Protein AF-A0A5S9MAK8-F1 (afdb_monomer_lite)

Organism: Bacillus safensis (NCBI:txid561879)

Radius of gyration: 15.38 Å; chains: 1; bounding box: 28×31×50 Å

pLDDT: mean 77.74, std 14.1, range [33.72, 92.75]

Sequence (115 aa):
MSEKSPFPVVMGQVLVILVSEKLKKEVGMIDLMNYIYRDPIIGSRQVFAIVGGEVEELLYTKMNQTNLNIGVYLSDLLAQNMRNGNEPVTNQHIFMNQMMAKGVDAYLPYKKKNK

InterPro domains:
  IPR008844 Spore germination GerAC-like [PTHR35789] (2-115)
  IPR057336 Spore germination protein, N-terminal domain [PF25198] (1-110)

Secondary structure (DSSP, 8-state):
-----SS----S---EEEEEHHHHHHH-HHHHHHHHHT-TTS-S--EEEEEES-HHHHHT---TT----HHHHHHHHHHHHHHHSSSPP--HHHHHHHHHSTT------EEE---

Foldseek 3Di:
DDPDPPDDDDPQAQAAAEAEPVNCVPQNDVRVLVVQVPDPSHDFFHAYEYEDDDPVCLCPVDPVDDPDRSSVVVSVVSVCCCVPHPDPDDTSNRQNCQVPDPPHDGDHHYDYDDD

Structure (mmCIF, N/CA/C/O backbone):
data_AF-A0A5S9MAK8-F1
#
_entry.id   AF-A0A5S9MAK8-F1
#
loop_
_atom_site.group_PDB
_atom_site.id
_atom_site.type_symbol
_atom_site.label_atom_id
_atom_site.label_alt_id
_atom_site.label_comp_id
_atom_site.label_asym_id
_atom_site.label_entity_id
_atom_site.label_seq_id
_atom_site.pdbx_PDB_ins_code
_atom_site.Cartn_x
_atom_site.Cartn_y
_atom_site.Cartn_z
_atom_site.occupancy
_atom_site.B_iso_or_equiv
_atom_site.auth_seq_id
_atom_site.auth_comp_id
_atom_site.auth_asym_id
_atom_site.auth_atom_id
_atom_site.pdbx_PDB_model_num
ATOM 1 N N . MET A 1 1 ? 1.329 18.737 34.991 1.00 36.53 1 MET A N 1
ATOM 2 C CA . MET A 1 1 ? 2.018 17.585 34.370 1.00 36.53 1 MET A CA 1
ATOM 3 C C . MET A 1 1 ? 1.609 17.574 32.909 1.00 36.53 1 MET A C 1
ATOM 5 O O . MET A 1 1 ? 0.419 17.587 32.645 1.00 36.53 1 MET A O 1
ATOM 9 N N . SER A 1 2 ? 2.554 17.721 31.981 1.00 33.72 2 SER A N 1
ATOM 10 C CA . SER A 1 2 ? 2.247 17.806 30.547 1.00 33.72 2 SER A CA 1
ATOM 11 C C . SER A 1 2 ? 1.863 16.414 30.042 1.00 33.72 2 SER A C 1
ATOM 13 O O . SER A 1 2 ? 2.690 15.504 30.108 1.00 33.72 2 SER A O 1
ATOM 15 N N . GLU A 1 3 ? 0.626 16.245 29.568 1.00 49.97 3 GLU A N 1
ATOM 16 C CA . GLU A 1 3 ? 0.235 15.114 28.720 1.00 49.97 3 GLU A CA 1
ATOM 17 C C . GLU A 1 3 ? 1.028 15.219 27.415 1.00 49.97 3 GLU A C 1
ATOM 19 O O . GLU A 1 3 ? 0.603 15.822 26.431 1.00 49.97 3 GLU A O 1
ATOM 24 N N . LYS A 1 4 ? 2.251 14.690 27.419 1.00 47.66 4 LYS A N 1
ATOM 25 C CA . LYS A 1 4 ? 2.957 14.430 26.174 1.00 47.66 4 LYS A CA 1
ATOM 26 C C . LYS A 1 4 ? 2.209 13.299 25.489 1.00 47.66 4 LYS A C 1
ATOM 28 O O . LYS A 1 4 ? 2.063 12.223 26.067 1.00 47.66 4 LYS A O 1
ATOM 33 N N . SER A 1 5 ? 1.743 13.562 24.269 1.00 42.03 5 SER A N 1
ATOM 34 C CA . SER A 1 5 ? 1.275 12.514 23.366 1.00 42.03 5 SER A CA 1
ATOM 35 C C . SER A 1 5 ? 2.279 11.352 23.405 1.00 42.03 5 SER A C 1
ATOM 37 O O . SER A 1 5 ? 3.474 11.599 23.216 1.00 42.03 5 SER A O 1
ATOM 39 N N . PRO A 1 6 ? 1.839 10.105 23.650 1.00 57.47 6 PRO A N 1
ATOM 40 C CA . PRO A 1 6 ? 2.729 8.944 23.657 1.00 57.47 6 PRO A CA 1
ATOM 41 C C . PRO A 1 6 ? 3.383 8.685 22.289 1.00 57.47 6 PRO A C 1
ATOM 43 O O . PRO A 1 6 ? 4.347 7.929 22.207 1.00 57.47 6 PRO A O 1
ATOM 46 N N . PHE A 1 7 ? 2.899 9.343 21.229 1.00 55.34 7 PHE A N 1
ATOM 47 C CA . PHE A 1 7 ? 3.430 9.263 19.871 1.00 55.34 7 PHE A CA 1
ATOM 48 C C . PHE A 1 7 ? 3.982 10.620 19.413 1.00 55.34 7 PHE A C 1
ATOM 50 O O . PHE A 1 7 ? 3.375 11.655 19.721 1.00 55.34 7 PHE A O 1
ATOM 57 N N . PRO A 1 8 ? 5.107 10.649 18.671 1.00 48.94 8 PRO A N 1
ATOM 58 C CA . PRO A 1 8 ? 5.640 11.888 18.119 1.00 48.94 8 PRO A CA 1
ATOM 59 C C . PRO A 1 8 ? 4.601 12.543 17.203 1.00 48.94 8 PRO A C 1
ATOM 61 O O . PRO A 1 8 ? 4.037 11.904 16.316 1.00 48.94 8 PRO A O 1
ATOM 64 N N . VAL A 1 9 ? 4.343 13.832 17.423 1.00 47.97 9 VAL A N 1
ATOM 65 C CA . VAL A 1 9 ? 3.462 14.627 16.564 1.00 47.97 9 VAL A CA 1
ATOM 66 C C . VAL A 1 9 ? 4.235 14.963 15.291 1.00 47.97 9 VAL A C 1
ATOM 68 O O . VAL A 1 9 ? 5.085 15.851 15.294 1.00 47.97 9 VAL A O 1
ATOM 71 N N . VAL A 1 10 ? 3.967 14.231 14.210 1.00 52.78 10 VAL A N 1
ATOM 72 C CA . VAL A 1 10 ? 4.543 14.499 12.886 1.00 52.78 10 VAL A CA 1
ATOM 73 C C . VAL A 1 10 ? 3.502 15.252 12.060 1.00 52.78 10 VAL A C 1
ATOM 75 O O . VAL A 1 10 ? 2.437 14.721 11.750 1.00 52.78 10 VAL A O 1
ATOM 78 N N . MET A 1 11 ? 3.770 16.519 11.749 1.00 46.34 11 MET A N 1
ATOM 79 C CA . MET A 1 11 ? 2.857 17.363 10.975 1.00 46.34 11 MET A CA 1
ATOM 80 C C . MET A 1 11 ? 2.839 16.928 9.497 1.00 46.34 11 MET A C 1
ATOM 82 O O . MET A 1 11 ? 3.875 16.930 8.840 1.00 46.34 11 MET A O 1
ATOM 86 N N . GLY A 1 12 ? 1.655 16.587 8.975 1.00 60.44 12 GLY A N 1
ATOM 87 C CA . GLY A 1 12 ? 1.329 16.625 7.539 1.00 60.44 12 GLY A CA 1
ATOM 88 C C . GLY A 1 12 ? 1.907 15.543 6.617 1.00 60.44 12 GLY A C 1
ATOM 89 O O . GLY A 1 12 ? 1.772 15.681 5.406 1.00 60.44 12 GLY A O 1
ATOM 90 N N . GLN A 1 13 ? 2.538 14.484 7.129 1.00 69.75 13 GLN A N 1
ATOM 91 C CA . GLN A 1 13 ? 3.126 13.437 6.281 1.00 69.75 13 GLN A CA 1
ATOM 92 C C . GLN A 1 13 ? 2.167 12.262 6.059 1.00 69.75 13 GLN A C 1
ATOM 94 O O . GLN A 1 13 ? 1.566 11.751 7.005 1.00 69.75 13 GLN A O 1
ATOM 99 N N . VAL A 1 14 ? 2.064 11.790 4.813 1.00 78.25 14 VAL A N 1
ATOM 100 C CA . VAL A 1 14 ? 1.408 10.510 4.505 1.00 78.25 14 VAL A CA 1
ATOM 101 C C . VAL A 1 14 ? 2.218 9.389 5.159 1.00 78.25 14 VAL A C 1
ATOM 103 O O . VAL A 1 14 ? 3.429 9.312 4.957 1.00 78.25 14 VAL A O 1
ATOM 106 N N . LEU A 1 15 ? 1.563 8.539 5.955 1.00 80.62 15 LEU A N 1
ATOM 107 C CA . LEU A 1 15 ? 2.210 7.443 6.696 1.00 80.62 15 LEU A CA 1
ATOM 108 C C . LEU A 1 15 ? 2.044 6.085 6.005 1.00 80.62 15 LEU A C 1
ATOM 110 O O . LEU A 1 15 ? 2.971 5.276 5.982 1.00 80.62 15 LEU A O 1
ATOM 114 N N . VAL A 1 16 ? 0.860 5.844 5.444 1.00 84.12 16 VAL A N 1
ATOM 115 C CA . VAL A 1 16 ? 0.480 4.583 4.809 1.00 84.12 16 VAL A CA 1
ATOM 116 C C . VAL A 1 16 ? -0.371 4.870 3.578 1.00 84.12 16 VAL A C 1
ATOM 118 O O . VAL A 1 16 ? -1.197 5.783 3.592 1.00 84.12 16 VAL A O 1
ATOM 121 N N . ILE A 1 17 ? -0.174 4.084 2.523 1.00 87.25 17 ILE A N 1
ATOM 122 C CA . ILE A 1 17 ? -1.004 4.101 1.320 1.00 87.25 17 ILE A CA 1
ATOM 123 C C . ILE A 1 17 ? -1.656 2.730 1.175 1.00 87.25 17 ILE A C 1
ATOM 125 O O . ILE A 1 17 ? -0.979 1.701 1.131 1.00 87.25 17 ILE A O 1
ATOM 129 N N . LEU A 1 18 ? -2.985 2.729 1.107 1.00 89.31 18 LEU A N 1
ATOM 130 C CA . LEU A 1 18 ? -3.799 1.530 0.958 1.00 89.31 18 LEU A CA 1
ATOM 131 C C . LEU A 1 18 ? -4.489 1.569 -0.399 1.00 89.31 18 LEU A C 1
ATOM 133 O O . LEU A 1 18 ? -5.236 2.500 -0.691 1.00 89.31 18 LEU A O 1
ATOM 137 N N . VAL A 1 19 ? -4.261 0.545 -1.213 1.00 89.88 19 VAL A N 1
ATOM 138 C CA . VAL A 1 19 ? -4.875 0.424 -2.538 1.00 89.88 19 VAL A CA 1
ATOM 139 C C . VAL A 1 19 ? -5.828 -0.757 -2.537 1.00 89.88 19 VAL A C 1
ATOM 141 O O . VAL A 1 19 ? -5.431 -1.881 -2.240 1.00 89.88 19 VAL A O 1
ATOM 144 N N . SER A 1 20 ? -7.092 -0.523 -2.883 1.00 92.19 20 SER A N 1
ATOM 145 C CA . SER A 1 20 ? -8.063 -1.610 -3.006 1.00 92.19 20 SER A CA 1
ATOM 146 C C . SER A 1 20 ? -7.707 -2.528 -4.176 1.00 92.19 20 SER A C 1
ATOM 148 O O . SER A 1 20 ? -7.203 -2.088 -5.214 1.00 92.19 20 SER A O 1
ATOM 150 N N . GLU A 1 21 ? -8.018 -3.819 -4.054 1.00 92.12 21 GLU A N 1
ATOM 151 C CA . GLU A 1 21 ? -7.871 -4.755 -5.175 1.00 92.12 21 GLU A CA 1
ATOM 152 C C . GLU A 1 21 ? -8.641 -4.314 -6.422 1.00 92.12 21 GLU A C 1
ATOM 154 O O . GLU A 1 21 ? -8.183 -4.555 -7.539 1.00 92.12 21 GLU A O 1
ATOM 159 N N . LYS A 1 22 ? -9.804 -3.681 -6.233 1.00 91.25 22 LYS A N 1
ATOM 160 C CA . LYS A 1 22 ? -10.614 -3.145 -7.326 1.00 91.25 22 LYS A CA 1
ATOM 161 C C . LYS A 1 22 ? -9.833 -2.083 -8.099 1.00 91.25 22 LYS A C 1
ATOM 163 O O . LYS A 1 22 ? -9.646 -2.233 -9.302 1.00 91.25 22 LYS A O 1
ATOM 168 N N . LEU A 1 23 ? -9.293 -1.084 -7.398 1.00 90.31 23 LEU A N 1
ATOM 169 C CA . LEU A 1 23 ? -8.528 -0.001 -8.014 1.00 90.31 23 LEU A CA 1
ATOM 170 C C . LEU A 1 23 ? -7.264 -0.528 -8.708 1.00 90.31 23 LEU A C 1
ATOM 172 O O . LEU A 1 23 ? -6.975 -0.143 -9.838 1.00 90.31 23 LEU A O 1
ATOM 176 N N . LYS A 1 24 ? -6.558 -1.477 -8.074 1.00 90.12 24 LYS A N 1
ATOM 177 C CA . LYS A 1 24 ? -5.422 -2.180 -8.689 1.00 90.12 24 LYS A CA 1
ATOM 178 C C . LYS A 1 24 ? -5.808 -2.833 -10.021 1.00 90.12 24 LYS A C 1
ATOM 180 O O . LYS A 1 24 ? -5.017 -2.784 -10.958 1.00 90.12 24 LYS A O 1
ATOM 185 N N . LYS A 1 25 ? -6.958 -3.511 -10.090 1.00 90.56 25 LYS A N 1
ATOM 186 C CA . LYS A 1 25 ? -7.403 -4.242 -11.291 1.00 90.56 25 LYS A CA 1
ATOM 187 C C . LYS A 1 25 ? -7.861 -3.306 -12.405 1.00 90.56 25 LYS A C 1
ATOM 189 O O . LYS A 1 25 ? -7.616 -3.609 -13.564 1.00 90.56 25 LYS A O 1
ATOM 194 N N . GLU A 1 26 ? -8.524 -2.209 -12.053 1.00 92.75 26 GLU A N 1
ATOM 195 C CA . GLU A 1 26 ? -9.093 -1.263 -13.020 1.00 92.75 26 GLU A CA 1
ATOM 196 C C . GLU A 1 26 ? -8.037 -0.334 -13.626 1.00 92.75 26 GLU A C 1
ATOM 198 O O . GLU A 1 26 ? -8.035 -0.123 -14.834 1.00 92.75 26 GLU A O 1
ATOM 203 N N . VAL A 1 27 ? -7.137 0.208 -12.799 1.00 89.62 27 VAL A N 1
ATOM 204 C CA . VAL A 1 27 ? -6.142 1.209 -13.226 1.00 89.62 27 VAL A CA 1
ATOM 205 C C . VAL A 1 27 ? -4.780 0.575 -13.510 1.00 89.62 27 VAL A C 1
ATOM 207 O O . VAL A 1 27 ? -4.022 1.079 -14.326 1.00 89.62 27 VAL A O 1
ATOM 210 N N . GLY A 1 28 ? -4.463 -0.549 -12.865 1.00 88.81 28 GLY A N 1
ATOM 211 C CA . GLY A 1 28 ? -3.141 -1.164 -12.944 1.00 88.81 28 GLY A CA 1
ATOM 212 C C . GLY A 1 28 ? -2.133 -0.518 -11.990 1.00 88.81 28 GLY A C 1
ATOM 213 O O . GLY A 1 28 ? -2.208 0.665 -11.653 1.00 88.81 28 GLY A O 1
ATOM 214 N N . MET A 1 29 ? -1.157 -1.305 -11.522 1.00 85.88 29 MET A N 1
ATOM 215 C CA . MET A 1 29 ? -0.206 -0.791 -10.529 1.00 85.88 29 MET A CA 1
ATOM 216 C C . MET A 1 29 ? 0.784 0.225 -11.085 1.00 85.88 29 MET A C 1
ATOM 218 O O . MET A 1 29 ? 1.174 1.125 -10.352 1.00 85.88 29 MET A O 1
ATOM 222 N N . ILE A 1 30 ? 1.186 0.108 -12.351 1.00 85.62 30 ILE A N 1
ATOM 223 C CA . ILE A 1 30 ? 2.170 1.028 -12.941 1.00 85.62 30 ILE A CA 1
ATOM 224 C C . ILE A 1 30 ? 1.599 2.449 -12.964 1.00 85.62 30 ILE A C 1
ATOM 226 O O . ILE A 1 30 ? 2.263 3.391 -12.534 1.00 85.62 30 ILE A O 1
ATOM 230 N N . ASP A 1 31 ? 0.348 2.596 -13.394 1.00 87.81 31 ASP A N 1
ATOM 231 C CA . ASP A 1 31 ? -0.299 3.900 -13.520 1.00 87.81 31 ASP A CA 1
ATOM 232 C C . ASP A 1 31 ? -0.618 4.519 -12.156 1.00 87.81 31 ASP A C 1
ATOM 234 O O . ASP A 1 31 ? -0.348 5.703 -11.938 1.00 87.81 31 ASP A O 1
ATOM 238 N N . LEU A 1 32 ? -1.076 3.708 -11.194 1.00 87.62 32 LEU A N 1
ATOM 239 C CA . LEU A 1 32 ? -1.244 4.147 -9.804 1.00 87.62 32 LEU A CA 1
ATOM 240 C C . LEU A 1 32 ? 0.076 4.642 -9.206 1.00 87.62 32 LEU A C 1
ATOM 242 O O . LEU A 1 32 ? 0.121 5.707 -8.590 1.00 87.62 32 LEU A O 1
ATOM 246 N N . MET A 1 33 ? 1.163 3.902 -9.417 1.00 81.12 33 MET A N 1
ATOM 247 C CA . MET A 1 33 ? 2.480 4.287 -8.921 1.00 81.12 33 MET A CA 1
ATOM 248 C C . MET A 1 33 ? 3.009 5.555 -9.587 1.00 81.12 33 MET A C 1
ATOM 250 O O . MET A 1 33 ? 3.567 6.410 -8.901 1.00 81.12 33 MET A O 1
ATOM 254 N N . ASN A 1 34 ? 2.805 5.717 -10.896 1.00 82.69 34 ASN A N 1
ATOM 255 C CA . ASN A 1 34 ? 3.185 6.929 -11.618 1.00 82.69 34 ASN A CA 1
ATOM 256 C C . ASN A 1 34 ? 2.461 8.172 -11.088 1.00 82.69 34 ASN A C 1
ATOM 258 O O . ASN A 1 34 ? 3.070 9.238 -11.017 1.00 82.69 34 ASN A O 1
ATOM 262 N N . TYR A 1 35 ? 1.188 8.044 -10.703 1.00 82.94 35 TYR A N 1
ATOM 263 C CA . TYR A 1 35 ? 0.439 9.135 -10.081 1.00 82.94 35 TYR A CA 1
ATOM 264 C C . TYR A 1 35 ? 1.003 9.488 -8.699 1.00 82.94 35 TYR A C 1
ATOM 266 O O . TYR A 1 35 ? 1.342 10.640 -8.442 1.00 82.94 35 TYR A O 1
ATOM 274 N N . ILE A 1 36 ? 1.182 8.483 -7.838 1.00 80.00 36 ILE A N 1
ATOM 275 C CA . ILE A 1 36 ? 1.638 8.659 -6.451 1.00 80.00 36 ILE A CA 1
ATOM 276 C C . ILE A 1 36 ? 3.067 9.213 -6.392 1.00 80.00 36 ILE A C 1
ATOM 278 O O . ILE A 1 36 ? 3.364 10.075 -5.575 1.00 80.00 36 ILE A O 1
ATOM 282 N N . TYR A 1 37 ? 3.958 8.754 -7.273 1.00 75.12 37 TYR A N 1
ATOM 283 C CA . TYR A 1 37 ? 5.353 9.200 -7.301 1.00 75.12 37 TYR A CA 1
ATOM 284 C C . TYR A 1 37 ? 5.521 10.653 -7.772 1.00 75.12 37 TYR A C 1
ATOM 286 O O . TYR A 1 37 ? 6.526 11.291 -7.470 1.00 75.12 37 TYR A O 1
ATOM 294 N N . ARG A 1 38 ? 4.555 11.182 -8.532 1.00 77.06 38 ARG A N 1
ATOM 295 C CA . ARG A 1 38 ? 4.580 12.570 -9.014 1.00 77.06 38 ARG A CA 1
ATOM 296 C C . ARG A 1 38 ? 4.066 13.572 -7.983 1.00 77.06 38 ARG A C 1
ATOM 298 O O . ARG A 1 38 ? 4.245 14.768 -8.200 1.00 77.06 38 ARG A O 1
ATOM 305 N N . ASP A 1 39 ? 3.447 13.113 -6.896 1.00 72.81 39 ASP A N 1
ATOM 306 C CA . ASP A 1 39 ? 2.947 13.983 -5.835 1.00 72.81 39 ASP A CA 1
ATOM 307 C C . ASP A 1 39 ? 4.070 14.313 -4.827 1.00 72.81 39 ASP A C 1
ATOM 309 O O . ASP A 1 39 ? 4.513 13.432 -4.086 1.00 72.81 39 ASP A O 1
ATOM 313 N N . PRO A 1 40 ? 4.540 15.573 -4.757 1.00 63.06 40 PRO A N 1
ATOM 314 C CA . PRO A 1 40 ? 5.637 15.965 -3.872 1.00 63.06 40 PRO A CA 1
ATOM 315 C C . PRO A 1 40 ? 5.271 15.932 -2.378 1.00 63.06 40 PRO A C 1
ATOM 317 O O . PRO A 1 40 ? 6.162 16.031 -1.534 1.00 63.06 40 PRO A O 1
ATOM 320 N N . ILE A 1 41 ? 3.985 15.810 -2.031 1.00 63.69 41 ILE A N 1
ATOM 321 C CA . ILE A 1 41 ? 3.507 15.697 -0.644 1.00 63.69 41 ILE A CA 1
ATOM 322 C C . ILE A 1 41 ? 3.740 14.271 -0.113 1.00 63.69 41 ILE A C 1
ATOM 324 O O . ILE A 1 41 ? 3.893 14.049 1.094 1.00 63.69 41 ILE 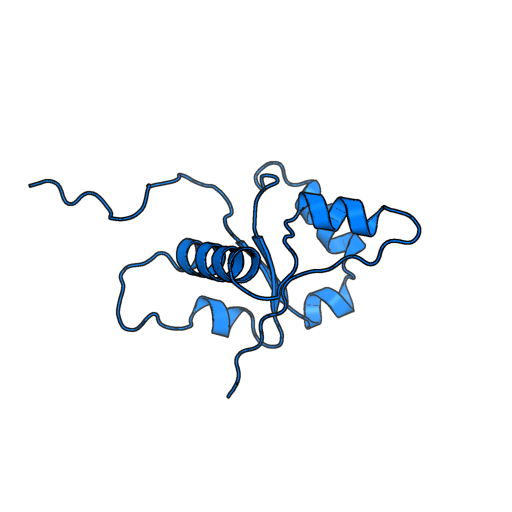A O 1
ATOM 328 N N . ILE A 1 42 ? 3.820 13.293 -1.015 1.00 67.75 42 ILE A N 1
ATOM 329 C CA . ILE A 1 42 ? 4.031 11.886 -0.700 1.00 67.75 42 ILE A CA 1
ATOM 330 C C . ILE A 1 42 ? 5.545 11.619 -0.675 1.00 67.75 42 ILE A C 1
ATOM 332 O O . ILE A 1 42 ? 6.205 11.516 -1.703 1.00 67.75 42 ILE A O 1
ATOM 336 N N . GLY A 1 43 ? 6.133 11.537 0.526 1.00 64.88 43 GLY A N 1
ATOM 337 C CA . GLY A 1 43 ? 7.552 11.169 0.702 1.00 64.88 43 GLY A CA 1
ATOM 338 C C . GLY A 1 43 ? 7.895 9.761 0.168 1.00 64.88 43 GLY A C 1
ATOM 339 O O . GLY A 1 43 ? 7.034 9.046 -0.306 1.00 64.88 43 GLY A O 1
ATOM 340 N N . SER A 1 44 ? 9.133 9.282 0.284 1.00 62.44 44 SER A N 1
ATOM 341 C CA . SER A 1 44 ? 9.524 7.980 -0.308 1.00 62.44 44 SER A CA 1
ATOM 342 C C . SER A 1 44 ? 9.431 6.765 0.630 1.00 62.44 44 SER A C 1
ATOM 344 O O . SER A 1 44 ? 9.720 5.639 0.220 1.00 62.44 44 SER A O 1
ATOM 346 N N . ARG A 1 45 ? 9.076 6.978 1.904 1.00 67.38 45 ARG A N 1
ATOM 347 C CA . ARG A 1 45 ? 9.159 5.962 2.973 1.00 67.38 45 ARG A CA 1
ATOM 348 C C . ARG A 1 45 ? 7.807 5.456 3.472 1.00 67.38 45 ARG A C 1
ATOM 350 O O . ARG A 1 45 ? 7.786 4.772 4.494 1.00 67.38 45 ARG A O 1
ATOM 357 N N . GLN A 1 46 ? 6.695 5.777 2.806 1.00 75.25 46 GLN A N 1
ATOM 358 C CA . GLN A 1 46 ? 5.415 5.228 3.254 1.00 75.25 46 GLN A CA 1
ATOM 359 C C . GLN A 1 46 ? 5.376 3.732 3.054 1.00 75.25 46 GLN A C 1
ATOM 361 O O . GLN A 1 46 ? 5.927 3.175 2.094 1.00 75.25 46 GLN A O 1
ATOM 366 N N . VAL A 1 47 ? 4.657 3.101 3.968 1.00 75.12 47 VAL A N 1
ATOM 367 C CA . VAL A 1 47 ? 4.299 1.710 3.805 1.00 75.12 47 VAL A CA 1
A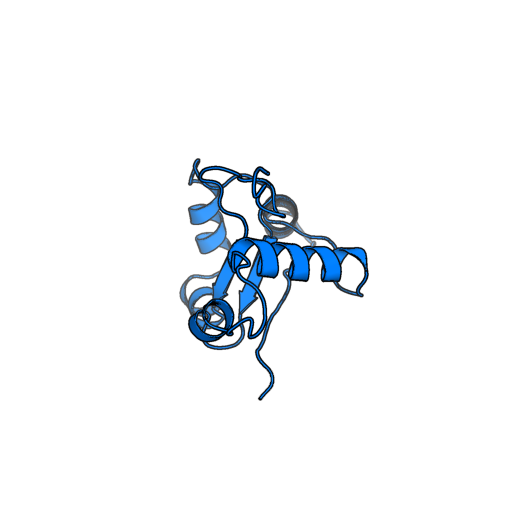TOM 368 C C . VAL A 1 47 ? 3.122 1.629 2.840 1.00 75.12 47 VAL A C 1
ATOM 370 O O . VAL A 1 47 ? 2.145 2.367 2.963 1.00 75.12 47 VAL A O 1
ATOM 373 N N . PHE A 1 48 ? 3.243 0.752 1.852 1.00 85.31 48 PHE A N 1
ATOM 374 C CA . PHE A 1 48 ? 2.265 0.576 0.787 1.00 85.31 48 PHE A CA 1
ATOM 375 C C . PHE A 1 48 ? 1.669 -0.825 0.895 1.00 85.31 48 PHE A C 1
ATOM 377 O O . PHE A 1 48 ? 2.420 -1.784 1.060 1.00 85.31 48 PHE A O 1
ATOM 384 N N . ALA A 1 49 ? 0.346 -0.962 0.811 1.00 88.88 49 ALA A N 1
ATOM 385 C CA . ALA A 1 49 ? -0.313 -2.264 0.893 1.00 88.88 49 ALA A CA 1
ATOM 386 C C . ALA A 1 49 ? -1.531 -2.364 -0.031 1.00 88.88 49 ALA A C 1
ATOM 388 O O . ALA A 1 49 ? -2.263 -1.395 -0.240 1.00 88.88 49 ALA A O 1
ATOM 389 N N . ILE A 1 50 ? -1.773 -3.572 -0.543 1.00 91.12 50 ILE A N 1
ATOM 390 C CA . ILE A 1 50 ? -3.001 -3.921 -1.255 1.00 91.12 50 ILE A CA 1
ATOM 391 C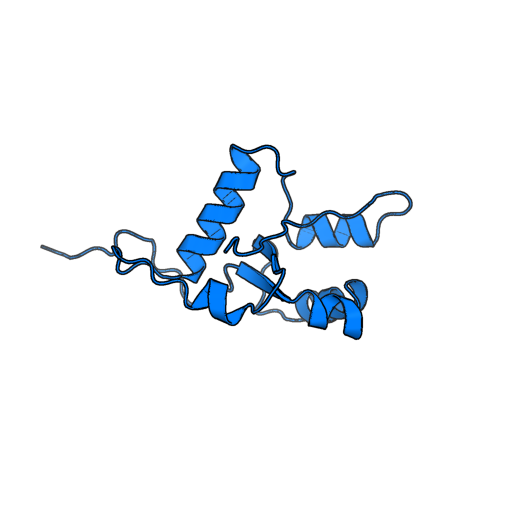 C . ILE A 1 50 ? -4.034 -4.434 -0.251 1.00 91.12 50 ILE A C 1
ATOM 393 O O . ILE A 1 50 ? -3.730 -5.292 0.580 1.00 91.12 50 ILE A O 1
ATOM 397 N N . VAL A 1 51 ? -5.263 -3.933 -0.345 1.00 91.94 51 VAL A N 1
ATOM 398 C CA . VAL A 1 51 ? -6.375 -4.337 0.515 1.00 91.94 51 VAL A CA 1
ATOM 399 C C . VAL A 1 51 ? -7.346 -5.226 -0.251 1.00 91.94 51 VAL A C 1
ATOM 401 O O . VAL A 1 51 ? -7.947 -4.817 -1.247 1.00 91.94 51 VAL A O 1
ATOM 404 N N . GLY A 1 52 ? -7.509 -6.447 0.249 1.00 88.38 52 GLY A N 1
ATOM 405 C CA . GLY A 1 52 ? -8.539 -7.386 -0.165 1.00 88.38 52 GLY A CA 1
ATOM 406 C C . GLY A 1 52 ? -9.860 -7.086 0.525 1.00 88.38 52 GLY A C 1
ATOM 407 O O . GLY A 1 52 ? -10.058 -7.511 1.661 1.00 88.38 52 GLY A O 1
ATOM 408 N N . GLY A 1 53 ? -10.758 -6.387 -0.167 1.00 87.06 53 GLY A N 1
ATOM 409 C CA . GLY A 1 53 ? -12.045 -5.929 0.364 1.00 87.06 53 GLY A CA 1
ATOM 410 C C . GLY A 1 53 ? -12.126 -4.405 0.436 1.00 87.06 53 GLY A C 1
ATOM 411 O O . GLY A 1 53 ? -11.410 -3.707 -0.286 1.00 87.06 53 GLY A O 1
ATOM 412 N N . GLU A 1 54 ? -12.998 -3.898 1.305 1.00 87.81 54 GLU A N 1
ATOM 413 C CA . GLU A 1 54 ? -13.199 -2.460 1.481 1.00 87.81 54 GLU A CA 1
ATOM 414 C C . GLU A 1 54 ? -12.073 -1.846 2.321 1.00 87.81 54 GLU A C 1
ATOM 416 O O . GLU A 1 54 ? -11.848 -2.218 3.474 1.00 87.81 54 GLU A O 1
ATOM 421 N N . VAL A 1 55 ? -11.367 -0.866 1.748 1.00 87.69 55 VAL A N 1
ATOM 422 C CA . VAL A 1 55 ? -10.324 -0.095 2.457 1.00 87.69 55 VAL A CA 1
ATOM 423 C C . VAL A 1 55 ? -10.920 0.613 3.674 1.00 87.69 55 VAL A C 1
ATOM 425 O O . VAL A 1 55 ? -10.278 0.704 4.720 1.00 87.69 55 VAL A O 1
ATOM 428 N N . GLU A 1 56 ? -12.169 1.057 3.543 1.00 85.69 56 GLU A N 1
ATOM 429 C CA . GLU A 1 56 ? -12.946 1.689 4.600 1.00 85.69 56 GLU A CA 1
ATOM 430 C C . GLU A 1 56 ? -13.014 0.816 5.860 1.00 85.69 56 GLU A C 1
ATOM 432 O O . GLU A 1 56 ? -12.748 1.290 6.962 1.00 85.69 56 GLU A O 1
ATOM 437 N N . GLU A 1 57 ? -13.261 -0.486 5.716 1.00 83.88 57 GLU A N 1
ATOM 438 C CA . GLU A 1 57 ? -13.330 -1.391 6.864 1.00 83.88 57 GLU A CA 1
ATOM 439 C C . GLU A 1 57 ? -12.012 -1.463 7.634 1.00 83.88 57 GLU A C 1
ATOM 441 O O . GLU A 1 57 ? -12.026 -1.615 8.856 1.00 83.88 57 GLU A O 1
ATOM 446 N N . LEU A 1 58 ? -10.875 -1.355 6.943 1.00 82.25 58 LEU A N 1
ATOM 447 C CA . LEU A 1 58 ? -9.555 -1.360 7.565 1.00 82.25 58 LEU A CA 1
ATOM 448 C C . LEU A 1 58 ? -9.273 -0.029 8.280 1.00 82.25 58 LEU A C 1
ATOM 450 O O . LEU A 1 58 ? -8.738 -0.035 9.386 1.00 82.25 58 LEU A O 1
ATOM 454 N N . LEU A 1 59 ? -9.687 1.097 7.690 1.00 79.88 59 LEU A N 1
ATOM 455 C CA . LEU A 1 59 ? -9.551 2.435 8.280 1.00 79.88 59 LEU A CA 1
ATOM 456 C C . LEU A 1 59 ? -10.459 2.643 9.500 1.00 79.88 59 LEU A C 1
ATOM 458 O O . LEU A 1 59 ? -10.056 3.275 10.473 1.00 79.88 59 LEU A O 1
ATOM 462 N N . TYR A 1 60 ? -11.670 2.090 9.473 1.00 77.19 60 TYR A N 1
ATOM 463 C CA . TYR A 1 60 ? -12.632 2.185 10.572 1.00 77.19 60 TYR A CA 1
ATOM 464 C C . TYR A 1 60 ? -12.639 0.953 11.475 1.00 77.19 60 TYR A C 1
ATOM 466 O O . TYR A 1 60 ? -13.535 0.808 12.312 1.00 77.19 60 TYR A O 1
ATOM 474 N N . THR A 1 61 ? -11.645 0.066 11.351 1.00 71.56 61 THR A N 1
ATOM 475 C CA . THR A 1 61 ? -11.442 -0.997 12.336 1.00 71.56 61 THR A CA 1
ATOM 476 C C . THR A 1 61 ? -11.181 -0.327 13.680 1.00 71.56 61 THR A C 1
ATOM 478 O O . THR A 1 61 ? -10.100 0.199 13.937 1.00 71.56 61 THR A O 1
ATOM 481 N N . LYS A 1 62 ? -12.223 -0.290 14.520 1.00 55.81 62 LYS A N 1
ATOM 482 C CA . LYS A 1 62 ? -12.184 0.334 15.838 1.00 55.81 62 LYS A CA 1
ATOM 483 C C . LYS A 1 62 ? -11.053 -0.304 16.631 1.00 55.81 62 LYS A C 1
ATOM 485 O O . LYS A 1 62 ? -11.137 -1.465 17.031 1.00 55.81 62 LYS A O 1
ATOM 490 N N . MET A 1 63 ? -10.008 0.473 16.897 1.00 59.78 63 MET A N 1
ATOM 491 C CA . MET A 1 63 ? -9.117 0.170 18.002 1.00 59.78 63 MET A CA 1
ATOM 492 C C . MET A 1 63 ? -9.923 0.385 19.271 1.00 59.78 63 MET A C 1
ATOM 494 O O . MET A 1 63 ? -10.058 1.500 19.761 1.00 59.78 63 MET A O 1
ATOM 498 N N . ASN A 1 64 ? -10.510 -0.694 19.778 1.00 51.16 64 ASN A N 1
ATOM 499 C CA . ASN A 1 64 ? -11.406 -0.677 20.932 1.00 51.16 64 ASN A CA 1
ATOM 500 C C . ASN A 1 64 ? -10.749 -0.149 22.227 1.00 51.16 64 ASN A C 1
ATOM 502 O O . ASN A 1 64 ? -11.406 -0.145 23.263 1.00 51.16 64 ASN A O 1
ATOM 506 N N . GLN A 1 65 ? -9.466 0.239 22.215 1.00 51.03 65 GLN A N 1
ATOM 507 C CA . GLN A 1 65 ? -8.685 0.469 23.432 1.00 51.03 65 GLN A CA 1
ATOM 508 C C . GLN A 1 65 ? -7.691 1.644 23.388 1.00 51.03 65 GLN A C 1
ATOM 510 O O . GLN A 1 65 ? -7.021 1.877 24.391 1.00 51.03 65 GLN A O 1
ATOM 515 N N . THR A 1 66 ? -7.579 2.420 22.304 1.00 55.03 66 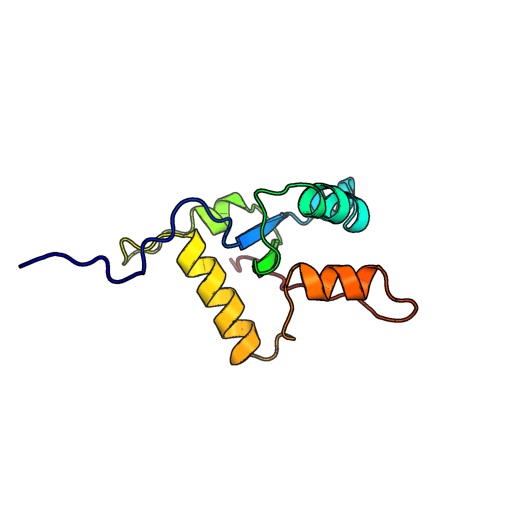THR A N 1
ATOM 516 C CA . THR A 1 66 ? -6.530 3.455 22.216 1.00 55.03 66 THR A CA 1
ATOM 517 C C . THR A 1 66 ? -6.963 4.688 21.424 1.00 55.03 66 THR A C 1
ATOM 519 O O . THR A 1 66 ? -7.480 4.575 20.318 1.00 55.03 66 THR A O 1
ATOM 522 N N . ASN A 1 67 ? -6.636 5.882 21.936 1.00 61.88 67 ASN A N 1
ATOM 523 C CA . ASN A 1 67 ? -6.665 7.161 21.201 1.00 61.88 67 ASN A CA 1
ATOM 524 C C . ASN A 1 67 ? -5.578 7.225 20.098 1.00 61.88 67 ASN A C 1
ATOM 526 O O . ASN A 1 67 ? -5.023 8.287 19.817 1.00 61.88 67 ASN A O 1
ATOM 530 N N . LEU A 1 68 ? -5.194 6.080 19.523 1.00 66.19 68 LEU A N 1
ATOM 531 C CA . LEU A 1 68 ? -4.136 5.998 18.525 1.00 66.19 68 LEU A CA 1
ATOM 532 C C . LEU A 1 68 ? -4.641 6.526 17.186 1.00 66.19 68 LEU A C 1
ATOM 534 O O . LEU A 1 68 ? -5.734 6.191 16.732 1.00 66.19 68 LEU A O 1
ATOM 538 N N . ASN A 1 69 ? -3.785 7.280 16.505 1.00 78.38 69 ASN A N 1
ATOM 539 C CA . ASN A 1 69 ? -3.998 7.604 15.106 1.00 78.38 69 ASN A CA 1
ATOM 540 C C . ASN A 1 69 ? -3.944 6.308 14.269 1.00 78.38 69 ASN A C 1
ATOM 542 O O . ASN A 1 69 ? -2.946 5.586 14.300 1.00 78.38 69 ASN A O 1
ATOM 546 N N . ILE A 1 70 ? -5.006 6.024 13.509 1.00 80.56 70 ILE A N 1
ATOM 547 C CA . ILE A 1 70 ? -5.113 4.818 12.673 1.00 80.56 70 ILE A CA 1
ATOM 548 C C . ILE A 1 70 ? -3.975 4.697 11.651 1.00 80.56 70 ILE A C 1
ATOM 550 O O . ILE A 1 70 ? -3.475 3.600 11.422 1.00 80.56 70 ILE A O 1
ATOM 554 N N . GLY A 1 71 ? -3.508 5.810 11.079 1.00 80.94 71 GLY A N 1
ATOM 555 C CA . GLY A 1 71 ? -2.393 5.814 10.133 1.00 80.94 71 GLY A CA 1
ATOM 556 C C . GLY A 1 71 ? -1.075 5.389 10.780 1.00 80.94 71 GLY A C 1
ATOM 557 O O . GLY A 1 71 ? -0.319 4.631 10.174 1.00 80.94 71 GLY A O 1
ATOM 558 N N . VAL A 1 72 ? -0.830 5.813 12.027 1.00 81.19 72 VAL A N 1
ATOM 559 C CA . VAL A 1 72 ? 0.336 5.375 12.818 1.00 81.19 72 VAL A CA 1
ATOM 560 C C . VAL A 1 72 ? 0.236 3.883 13.104 1.00 81.19 72 VAL A C 1
ATOM 562 O O . VAL A 1 72 ? 1.165 3.144 12.802 1.00 81.19 72 VAL A O 1
ATOM 565 N N . TYR A 1 73 ? -0.918 3.423 13.588 1.00 83.75 73 TYR A N 1
ATOM 566 C CA . TYR A 1 73 ? -1.134 2.008 13.880 1.00 83.75 73 TYR A CA 1
ATOM 567 C C . TYR A 1 73 ? -0.931 1.107 12.662 1.00 83.75 73 TYR A C 1
ATOM 569 O O . TYR A 1 73 ? -0.239 0.098 12.751 1.00 83.75 73 TYR A O 1
ATOM 577 N N . LEU A 1 74 ? -1.523 1.458 11.518 1.00 85.56 74 LEU A N 1
ATOM 578 C CA . LEU A 1 74 ? -1.414 0.656 10.303 1.00 85.56 74 LEU A CA 1
ATOM 579 C C . LEU A 1 74 ? 0.014 0.646 9.756 1.00 85.56 74 LEU A C 1
ATOM 581 O O . LEU A 1 74 ? 0.497 -0.408 9.344 1.00 85.56 74 LEU A O 1
ATOM 585 N N . SER A 1 75 ? 0.694 1.794 9.780 1.00 85.12 75 SER A N 1
ATOM 586 C CA . SER A 1 75 ? 2.099 1.888 9.384 1.00 85.12 75 SER A CA 1
ATOM 587 C C . SER A 1 75 ? 2.986 1.024 10.283 1.00 85.12 75 SER A C 1
ATOM 589 O O . SER A 1 75 ? 3.764 0.213 9.780 1.00 85.12 75 SER A O 1
ATOM 591 N N . ASP A 1 76 ? 2.806 1.111 11.604 1.00 85.38 76 ASP A N 1
ATOM 592 C CA . ASP A 1 76 ? 3.566 0.322 12.575 1.00 85.38 76 ASP A CA 1
ATOM 593 C C . ASP A 1 76 ? 3.269 -1.173 12.469 1.00 85.38 76 ASP A C 1
ATOM 595 O O . ASP A 1 76 ? 4.200 -1.973 12.525 1.00 85.38 76 ASP A O 1
ATOM 599 N N . LEU A 1 77 ? 2.009 -1.564 12.254 1.00 86.38 77 LEU A N 1
ATOM 600 C CA . LEU A 1 77 ? 1.614 -2.960 12.063 1.00 86.38 77 LEU A CA 1
ATOM 601 C C . LEU A 1 77 ? 2.284 -3.552 10.824 1.00 86.38 77 LEU A C 1
ATOM 603 O O . LEU A 1 77 ? 2.857 -4.640 10.884 1.00 86.38 77 LEU A O 1
ATOM 607 N N . LEU A 1 78 ? 2.241 -2.840 9.696 1.00 86.62 78 LEU A N 1
ATOM 608 C CA . LEU A 1 78 ? 2.893 -3.295 8.470 1.00 86.62 78 LEU A CA 1
ATOM 609 C C . LEU A 1 78 ? 4.421 -3.317 8.637 1.00 86.62 78 LEU A C 1
ATOM 611 O O . LEU A 1 78 ? 5.068 -4.288 8.254 1.00 86.62 78 LEU A O 1
ATOM 615 N N . ALA A 1 79 ? 5.008 -2.299 9.271 1.00 86.31 79 ALA A N 1
ATOM 616 C CA . ALA A 1 79 ? 6.442 -2.251 9.542 1.00 86.31 79 ALA A CA 1
ATOM 617 C C . ALA A 1 79 ? 6.903 -3.362 10.498 1.00 86.31 79 ALA A C 1
ATOM 619 O O . ALA A 1 79 ? 7.965 -3.950 10.299 1.00 86.31 79 ALA A O 1
ATOM 620 N N . GLN A 1 80 ? 6.117 -3.674 11.527 1.00 86.06 80 GLN A N 1
ATOM 621 C CA . GLN A 1 80 ? 6.377 -4.779 12.444 1.00 86.06 80 GLN A CA 1
ATOM 622 C C . GLN A 1 80 ? 6.307 -6.121 11.715 1.00 86.06 80 GLN A C 1
ATOM 624 O O . GLN A 1 80 ? 7.196 -6.947 11.906 1.00 86.06 80 GLN A O 1
ATOM 629 N N . ASN A 1 81 ? 5.314 -6.315 10.846 1.00 86.38 81 ASN A N 1
ATOM 630 C CA . ASN A 1 81 ? 5.192 -7.517 10.025 1.00 86.38 81 ASN A CA 1
ATOM 631 C C . ASN A 1 81 ? 6.386 -7.715 9.086 1.00 86.38 81 ASN A C 1
ATOM 633 O O . ASN A 1 81 ? 6.880 -8.831 8.972 1.00 86.38 81 ASN A O 1
ATOM 637 N N . MET A 1 82 ? 6.877 -6.645 8.461 1.00 87.31 82 MET A N 1
ATOM 638 C CA . MET A 1 82 ? 8.062 -6.708 7.600 1.00 87.31 82 MET A CA 1
ATOM 639 C C . MET A 1 82 ? 9.362 -6.959 8.379 1.00 87.31 82 MET A C 1
ATOM 641 O O . MET A 1 82 ? 10.290 -7.556 7.848 1.00 87.31 82 MET A O 1
ATOM 645 N N . ARG A 1 83 ? 9.467 -6.481 9.629 1.00 85.69 83 ARG A N 1
ATOM 646 C CA . ARG A 1 83 ? 10.670 -6.671 10.463 1.00 85.69 83 ARG A CA 1
ATOM 647 C C . ARG A 1 83 ? 10.721 -8.028 11.156 1.00 85.69 83 ARG A C 1
ATOM 649 O O . ARG A 1 83 ? 11.794 -8.607 11.271 1.00 85.69 83 ARG A O 1
ATOM 656 N N . ASN A 1 84 ? 9.581 -8.487 11.662 1.00 86.75 84 ASN A N 1
ATOM 657 C CA . ASN A 1 84 ? 9.506 -9.623 12.582 1.00 86.75 84 ASN A CA 1
ATOM 658 C C . ASN A 1 84 ? 8.744 -10.818 11.996 1.00 86.75 84 ASN A C 1
ATOM 660 O O . ASN A 1 84 ? 8.742 -11.887 12.600 1.00 86.75 84 ASN A O 1
ATOM 664 N N . GLY A 1 85 ? 8.037 -10.628 10.882 1.00 78.88 85 GLY A N 1
ATOM 665 C CA . GLY A 1 85 ? 7.295 -11.679 10.196 1.00 78.88 85 GLY A CA 1
ATOM 666 C C . GLY A 1 85 ? 8.044 -12.239 8.989 1.00 78.88 85 GLY A C 1
ATOM 667 O O . GLY A 1 85 ? 9.209 -11.938 8.749 1.00 78.88 85 GLY A O 1
ATOM 668 N N . ASN A 1 86 ? 7.328 -13.039 8.199 1.00 77.56 86 ASN A N 1
ATOM 669 C CA . ASN A 1 86 ? 7.822 -13.615 6.943 1.00 77.56 86 ASN A CA 1
ATOM 670 C C . ASN A 1 86 ? 7.554 -12.716 5.720 1.00 77.56 86 ASN A C 1
ATOM 672 O O . ASN A 1 86 ? 7.713 -13.162 4.585 1.00 77.56 86 ASN A O 1
ATOM 676 N N . GLU A 1 87 ? 7.093 -11.480 5.922 1.00 82.06 87 GLU A N 1
ATOM 677 C CA . GLU A 1 87 ? 6.842 -10.551 4.820 1.00 82.06 87 GLU A CA 1
ATOM 678 C C . GLU A 1 87 ? 8.162 -9.883 4.388 1.00 82.06 87 GLU A C 1
ATOM 680 O O . GLU A 1 87 ? 8.851 -9.309 5.233 1.00 82.06 87 GLU A O 1
ATOM 685 N N . PRO A 1 88 ? 8.529 -9.911 3.091 1.00 82.12 88 PRO A N 1
ATOM 686 C CA . PRO A 1 88 ? 9.687 -9.179 2.593 1.00 82.12 88 PRO A CA 1
ATOM 687 C C . PRO A 1 88 ? 9.605 -7.687 2.920 1.00 82.12 88 PRO A C 1
ATOM 689 O O . PRO A 1 88 ? 8.556 -7.059 2.757 1.00 82.12 88 PRO A O 1
ATOM 692 N N . VAL A 1 89 ? 10.736 -7.102 3.319 1.00 83.44 89 VA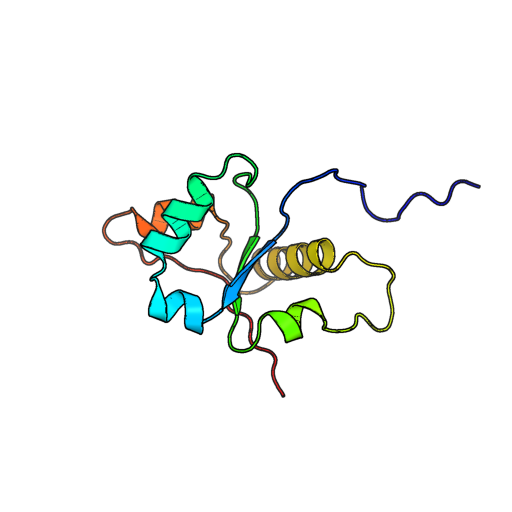L A N 1
ATOM 693 C CA . VAL A 1 89 ? 10.834 -5.654 3.524 1.00 83.44 89 VAL A CA 1
ATOM 694 C C . VAL A 1 89 ? 10.619 -4.944 2.193 1.00 83.44 89 VAL A C 1
ATOM 696 O O . VAL A 1 89 ? 11.356 -5.155 1.230 1.00 83.44 89 VAL A O 1
ATOM 699 N N . THR A 1 90 ? 9.628 -4.061 2.154 1.00 85.56 90 THR A N 1
ATOM 700 C CA . THR A 1 90 ? 9.343 -3.221 0.995 1.00 85.56 90 THR A CA 1
ATOM 701 C C . THR A 1 90 ? 8.802 -1.862 1.435 1.00 85.56 90 THR A C 1
ATOM 703 O O . THR A 1 90 ? 8.411 -1.648 2.581 1.00 85.56 90 THR A O 1
ATOM 706 N N . ASN A 1 91 ? 8.833 -0.906 0.522 1.00 84.19 91 ASN A N 1
ATOM 707 C CA . ASN A 1 91 ? 8.230 0.415 0.646 1.00 84.19 91 ASN A CA 1
ATOM 708 C C . ASN A 1 91 ? 7.975 0.949 -0.767 1.00 84.19 91 ASN A C 1
ATOM 710 O O . ASN A 1 91 ? 8.335 0.293 -1.748 1.00 84.19 91 ASN A O 1
ATOM 714 N N . GLN A 1 92 ? 7.395 2.144 -0.881 1.00 79.75 92 GLN A N 1
ATOM 715 C CA . GLN A 1 92 ? 7.119 2.752 -2.183 1.00 79.75 92 GLN A CA 1
ATOM 716 C C . GLN A 1 92 ? 8.343 2.762 -3.117 1.00 79.75 92 GLN A C 1
ATOM 718 O O . GLN A 1 92 ?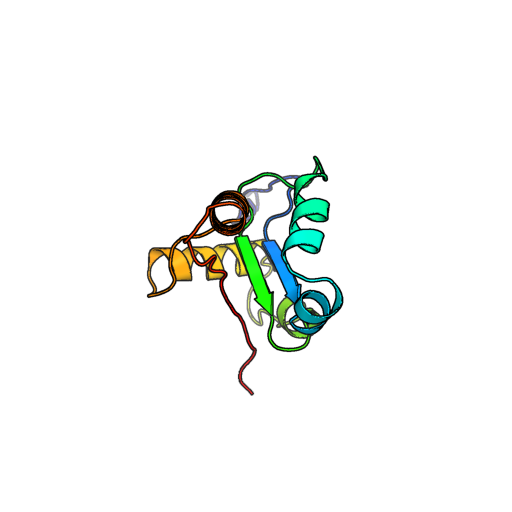 8.232 2.398 -4.287 1.00 79.75 92 GLN A O 1
ATOM 723 N N . HIS A 1 93 ? 9.512 3.153 -2.607 1.00 83.50 93 HIS A N 1
ATOM 724 C CA . HIS A 1 93 ? 10.739 3.248 -3.397 1.00 83.50 93 HIS A CA 1
ATOM 725 C C . HIS A 1 93 ? 11.248 1.874 -3.866 1.00 83.50 93 HIS A C 1
ATOM 727 O O . HIS A 1 93 ? 11.607 1.711 -5.032 1.00 83.50 93 HIS A O 1
ATOM 733 N N . ILE A 1 94 ? 11.277 0.876 -2.975 1.00 87.38 94 ILE A N 1
ATOM 734 C CA . ILE A 1 94 ? 11.708 -0.495 -3.299 1.00 87.38 94 ILE A CA 1
ATOM 735 C C . ILE A 1 94 ? 10.765 -1.107 -4.330 1.00 87.38 94 ILE A C 1
ATOM 737 O O . ILE A 1 94 ? 11.225 -1.631 -5.342 1.00 87.38 94 ILE A O 1
ATOM 741 N N . PHE A 1 95 ? 9.458 -0.992 -4.099 1.00 87.50 95 PHE A N 1
ATOM 742 C CA . PHE A 1 95 ? 8.445 -1.523 -4.997 1.00 87.50 95 PHE A CA 1
ATOM 743 C C . PHE A 1 95 ? 8.545 -0.900 -6.391 1.00 87.50 95 PHE A C 1
ATOM 745 O O . PHE A 1 95 ? 8.566 -1.624 -7.381 1.00 87.50 95 PHE A O 1
ATOM 752 N N . MET A 1 96 ? 8.691 0.426 -6.484 1.00 84.56 96 MET A N 1
ATOM 753 C CA . MET A 1 96 ? 8.828 1.109 -7.773 1.00 84.56 96 MET A CA 1
ATOM 754 C C . MET A 1 96 ? 10.075 0.650 -8.534 1.00 84.56 96 MET A C 1
ATOM 756 O O . MET A 1 96 ? 10.010 0.380 -9.731 1.00 84.56 96 MET A O 1
ATOM 760 N N . ASN A 1 97 ? 11.201 0.497 -7.831 1.00 87.31 97 ASN A N 1
ATOM 761 C CA . ASN A 1 97 ? 12.420 -0.024 -8.437 1.00 87.31 97 ASN A CA 1
ATOM 762 C C . ASN A 1 97 ? 12.220 -1.456 -8.963 1.00 87.31 97 ASN A C 1
ATOM 764 O O . ASN A 1 97 ? 12.619 -1.758 -10.083 1.00 87.31 97 ASN A O 1
ATOM 768 N N . GLN A 1 98 ? 11.546 -2.322 -8.197 1.00 90.38 98 GLN A N 1
ATOM 769 C CA . GLN A 1 98 ? 11.211 -3.681 -8.638 1.00 90.38 98 GLN A CA 1
ATOM 770 C C . GLN A 1 98 ? 10.284 -3.678 -9.860 1.00 90.38 98 GLN A C 1
ATOM 772 O O . GLN A 1 98 ? 10.520 -4.440 -10.788 1.00 90.38 98 GLN A O 1
ATOM 777 N N . MET A 1 99 ? 9.275 -2.802 -9.897 1.00 87.12 99 MET A N 1
ATOM 778 C CA . MET A 1 99 ? 8.355 -2.689 -11.035 1.00 87.12 99 MET A CA 1
ATOM 779 C C . MET A 1 99 ? 9.042 -2.240 -12.331 1.00 87.12 99 MET A C 1
ATOM 781 O O . MET A 1 99 ? 8.603 -2.620 -13.414 1.00 87.12 99 MET A O 1
ATOM 785 N N . MET A 1 100 ? 10.087 -1.411 -12.237 1.00 85.50 100 MET A N 1
ATOM 786 C CA . MET A 1 100 ? 10.854 -0.940 -13.398 1.00 85.50 100 MET A CA 1
ATOM 787 C C . MET A 1 100 ? 11.991 -1.887 -13.797 1.00 85.50 100 MET A C 1
ATOM 789 O O . MET A 1 100 ? 12.471 -1.836 -14.932 1.00 85.50 100 MET A O 1
ATOM 793 N N . ALA A 1 101 ? 12.456 -2.728 -12.874 1.00 88.50 101 ALA A N 1
ATOM 794 C CA . ALA A 1 101 ? 13.562 -3.638 -13.112 1.00 88.50 101 ALA A CA 1
ATOM 795 C C . ALA A 1 101 ? 13.146 -4.801 -14.023 1.00 88.50 101 ALA A C 1
ATOM 797 O O . ALA A 1 101 ? 12.112 -5.444 -13.852 1.00 88.50 101 ALA A O 1
ATOM 798 N N . LYS A 1 102 ? 14.001 -5.123 -14.995 1.00 87.81 102 LYS A N 1
ATOM 799 C CA . LYS A 1 102 ? 13.776 -6.265 -15.882 1.00 87.81 102 LYS A CA 1
ATOM 800 C C . LYS A 1 102 ? 14.075 -7.571 -15.142 1.00 87.81 102 LYS A C 1
ATOM 802 O O . LYS A 1 102 ? 15.198 -7.771 -14.689 1.00 87.81 102 LYS A O 1
ATOM 807 N N . GLY A 1 103 ? 13.099 -8.478 -15.097 1.00 85.62 103 GLY A N 1
ATOM 808 C CA . GLY A 1 103 ? 13.266 -9.821 -14.525 1.00 85.62 103 GLY A CA 1
ATOM 809 C C . GLY A 1 103 ? 13.160 -9.889 -13.000 1.00 85.62 103 GLY A C 1
ATOM 810 O O . GLY A 1 103 ? 13.621 -10.865 -12.416 1.00 85.62 103 GLY A O 1
ATOM 811 N N . VAL A 1 104 ? 12.581 -8.868 -12.360 1.00 87.62 104 VAL A N 1
ATOM 812 C CA . VAL A 1 104 ? 12.294 -8.855 -10.922 1.00 87.62 104 VAL A CA 1
ATOM 813 C C . VAL A 1 104 ? 10.787 -8.777 -10.724 1.00 87.62 104 VAL A C 1
ATOM 815 O O . VAL A 1 104 ? 10.135 -7.897 -11.280 1.00 87.62 104 VAL A O 1
ATOM 818 N N . ASP A 1 105 ? 10.242 -9.669 -9.902 1.00 86.56 105 ASP A N 1
ATOM 819 C CA . ASP A 1 105 ? 8.841 -9.596 -9.502 1.00 86.56 105 ASP A CA 1
ATOM 820 C C . ASP A 1 105 ? 8.687 -8.640 -8.319 1.00 86.56 105 ASP A C 1
ATOM 822 O O . ASP A 1 105 ? 9.312 -8.799 -7.267 1.00 86.56 105 ASP A O 1
ATOM 826 N N . ALA A 1 106 ? 7.846 -7.625 -8.498 1.00 88.75 106 ALA A N 1
ATOM 827 C CA . ALA A 1 106 ? 7.567 -6.648 -7.461 1.00 88.75 106 ALA A CA 1
ATOM 828 C C . ALA A 1 106 ? 6.584 -7.210 -6.424 1.00 88.75 106 ALA A C 1
ATOM 830 O O . ALA A 1 106 ? 5.574 -7.827 -6.772 1.00 88.75 106 ALA A O 1
ATOM 831 N N . TYR A 1 107 ? 6.856 -6.954 -5.144 1.00 87.81 107 TYR A N 1
ATOM 832 C CA . TYR A 1 107 ? 6.040 -7.442 -4.031 1.00 87.81 107 TYR A CA 1
ATOM 833 C C . TYR A 1 107 ? 5.508 -6.298 -3.165 1.00 87.81 107 TYR A C 1
ATOM 835 O O . TYR A 1 107 ? 6.220 -5.336 -2.865 1.00 87.81 107 TYR A O 1
ATOM 843 N N . LEU A 1 108 ? 4.262 -6.453 -2.708 1.00 88.88 108 LEU A N 1
ATOM 844 C CA . LEU A 1 108 ? 3.618 -5.575 -1.737 1.00 88.88 108 LEU A CA 1
ATOM 845 C C . LEU A 1 108 ? 2.876 -6.383 -0.669 1.00 88.88 108 LEU A C 1
ATOM 847 O O . LEU A 1 108 ? 2.262 -7.400 -1.004 1.00 88.88 108 LEU A O 1
ATOM 851 N N . PRO A 1 109 ? 2.844 -5.892 0.585 1.00 89.38 109 PRO A N 1
ATOM 852 C CA . PRO A 1 109 ? 1.965 -6.399 1.620 1.00 89.38 109 PRO A CA 1
ATOM 853 C C . PRO A 1 109 ? 0.520 -6.472 1.138 1.00 89.38 109 PRO A C 1
ATOM 855 O O . PRO A 1 109 ? 0.001 -5.546 0.508 1.00 89.38 109 PRO A O 1
ATOM 858 N N . TYR A 1 110 ? -0.141 -7.567 1.487 1.00 89.19 110 TYR A N 1
ATOM 859 C CA . TYR A 1 110 ? -1.554 -7.773 1.221 1.00 89.19 110 TYR A CA 1
ATOM 860 C C . TYR A 1 110 ? -2.300 -7.935 2.540 1.00 89.19 110 TYR A C 1
ATOM 862 O O . TYR A 1 110 ? -1.962 -8.791 3.361 1.00 89.19 110 TYR A O 1
ATOM 870 N N . LYS A 1 111 ? -3.327 -7.114 2.754 1.00 87.12 111 LYS A N 1
ATOM 871 C CA . LYS A 1 111 ? -4.189 -7.191 3.932 1.00 87.12 111 LYS A CA 1
ATOM 872 C C . LYS A 1 111 ? -5.612 -7.478 3.510 1.00 87.12 111 LYS A C 1
ATOM 874 O O . LYS A 1 111 ? -6.203 -6.752 2.725 1.00 87.12 111 LYS A O 1
ATOM 879 N N . LYS A 1 112 ? -6.181 -8.523 4.090 1.00 85.19 112 LYS A N 1
ATOM 880 C CA . LYS A 1 112 ? -7.597 -8.840 3.982 1.00 85.19 112 LYS A CA 1
ATOM 881 C C . LYS A 1 112 ? -8.124 -9.046 5.385 1.00 85.19 112 LYS A C 1
ATOM 883 O O . LYS A 1 112 ? -7.498 -9.741 6.184 1.00 85.19 112 LYS A O 1
ATOM 888 N N . LYS A 1 113 ? -9.258 -8.427 5.689 1.00 73.62 113 LYS A N 1
ATOM 889 C CA . LYS A 1 113 ? -9.958 -8.712 6.932 1.00 73.62 113 LYS A CA 1
ATOM 890 C C . LYS A 1 113 ? -10.528 -10.125 6.826 1.00 73.62 113 LYS A C 1
ATOM 892 O O . LYS A 1 113 ? -11.322 -10.411 5.929 1.00 73.62 113 LYS A O 1
ATOM 897 N N . ASN A 1 114 ? -10.075 -11.020 7.698 1.00 60.84 114 ASN A N 1
ATOM 898 C CA . ASN A 1 114 ? -10.731 -12.311 7.859 1.00 60.84 114 ASN A CA 1
ATOM 899 C C . ASN A 1 114 ? -12.057 -12.082 8.598 1.00 60.84 114 ASN A C 1
ATOM 901 O O . ASN A 1 114 ? -12.122 -11.221 9.477 1.00 60.84 114 ASN A O 1
ATOM 905 N N . LYS A 1 115 ? -13.104 -12.796 8.170 1.00 49.88 115 LYS A N 1
ATOM 906 C CA . LYS A 1 115 ? -14.410 -12.795 8.840 1.00 49.88 115 LYS A CA 1
ATOM 907 C C . LYS A 1 115 ? -14.293 -13.291 10.275 1.00 49.88 115 LYS A C 1
ATOM 909 O O . LYS A 1 115 ? -13.472 -14.209 10.495 1.00 49.88 115 LYS A O 1
#